Protein AF-A0AAJ2H7G3-F1 (afdb_monomer_lite)

Structure (mmCIF, N/CA/C/O backbone):
data_AF-A0AAJ2H7G3-F1
#
_entry.id   AF-A0AAJ2H7G3-F1
#
loop_
_atom_site.group_PDB
_atom_site.id
_atom_site.type_symbol
_atom_site.label_atom_id
_atom_site.label_alt_id
_atom_site.label_comp_id
_atom_site.label_asym_id
_atom_site.label_entity_id
_atom_site.label_seq_id
_atom_site.pdbx_PDB_ins_code
_atom_site.Cartn_x
_atom_site.Cartn_y
_atom_site.Cartn_z
_atom_site.occupancy
_atom_site.B_iso_or_equiv
_atom_site.auth_seq_id
_atom_site.auth_comp_id
_atom_site.auth_asym_id
_atom_site.auth_atom_id
_atom_site.pdbx_PDB_model_num
ATOM 1 N N . HIS A 1 1 ? 6.992 -5.569 -25.201 1.00 60.75 1 HIS A N 1
ATOM 2 C CA . HIS A 1 1 ? 8.392 -5.901 -25.530 1.00 60.75 1 HIS A CA 1
ATOM 3 C C . HIS A 1 1 ? 9.052 -6.431 -24.273 1.00 60.75 1 HIS A C 1
ATOM 5 O O . HIS A 1 1 ? 8.881 -5.813 -23.232 1.00 60.75 1 HIS A O 1
ATOM 11 N N . TYR A 1 2 ? 9.703 -7.588 -24.351 1.00 66.56 2 TYR A N 1
ATOM 12 C CA . TYR A 1 2 ? 10.492 -8.140 -23.250 1.00 66.56 2 TYR A CA 1
ATOM 13 C C . TYR A 1 2 ? 11.952 -7.730 -23.456 1.00 66.56 2 TYR A C 1
ATOM 15 O O . TYR A 1 2 ? 12.432 -7.764 -24.589 1.00 66.56 2 TYR A O 1
ATOM 23 N N . VAL A 1 3 ? 12.623 -7.300 -22.391 1.00 69.19 3 VAL A N 1
ATOM 24 C CA . VAL A 1 3 ? 14.035 -6.904 -22.413 1.00 69.19 3 VAL A CA 1
ATOM 25 C C . VAL A 1 3 ? 14.710 -7.600 -21.238 1.00 69.19 3 VAL A C 1
ATOM 27 O O . VAL A 1 3 ? 14.271 -7.430 -20.105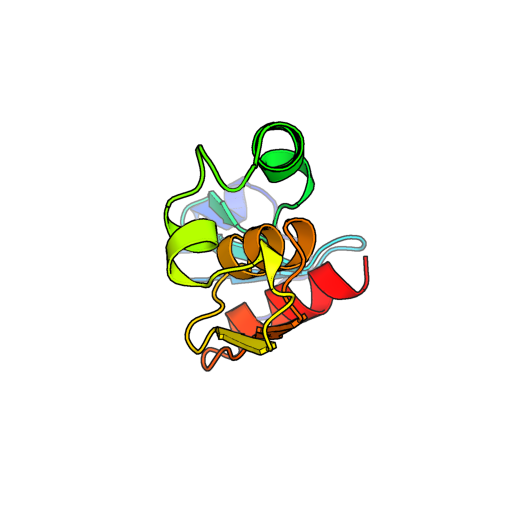 1.00 69.19 3 VAL A O 1
ATOM 30 N N . GLU A 1 4 ? 15.752 -8.386 -21.512 1.00 66.12 4 GLU A N 1
ATOM 31 C CA . GLU A 1 4 ? 16.432 -9.225 -20.508 1.00 66.12 4 GLU A CA 1
ATOM 32 C C . GLU A 1 4 ? 17.200 -8.408 -19.463 1.00 66.12 4 GLU A C 1
ATOM 34 O O . GLU A 1 4 ? 17.246 -8.786 -18.296 1.00 66.12 4 GLU A O 1
ATOM 39 N N . THR A 1 5 ? 17.754 -7.255 -19.855 1.00 66.00 5 THR A N 1
ATOM 40 C CA . THR A 1 5 ? 18.519 -6.390 -18.951 1.00 66.00 5 THR A CA 1
ATOM 41 C C . THR A 1 5 ? 18.175 -4.931 -19.211 1.00 66.00 5 THR A C 1
ATOM 43 O O . THR A 1 5 ? 18.426 -4.411 -20.299 1.00 66.00 5 THR A O 1
ATOM 46 N N . ILE A 1 6 ? 17.620 -4.259 -18.201 1.00 67.44 6 ILE A N 1
ATOM 47 C CA . ILE A 1 6 ? 17.338 -2.823 -18.236 1.00 67.44 6 ILE A CA 1
ATOM 48 C C . ILE A 1 6 ? 18.153 -2.124 -17.144 1.00 67.44 6 ILE A C 1
ATOM 50 O O . ILE A 1 6 ? 17.940 -2.326 -15.949 1.00 67.44 6 ILE A O 1
ATOM 54 N N . ASN A 1 7 ? 19.076 -1.261 -17.560 1.00 74.12 7 ASN A N 1
ATOM 55 C CA . ASN A 1 7 ? 19.772 -0.325 -16.684 1.00 74.12 7 ASN A CA 1
ATOM 56 C C . ASN A 1 7 ? 19.069 1.048 -16.650 1.00 74.12 7 ASN A C 1
ATOM 58 O O . ASN A 1 7 ? 18.167 1.346 -17.433 1.00 74.12 7 ASN A O 1
ATOM 62 N N . THR A 1 8 ? 19.507 1.930 -15.750 1.00 70.94 8 THR A N 1
ATOM 63 C CA . THR A 1 8 ? 18.892 3.253 -15.539 1.00 70.94 8 THR A CA 1
ATOM 64 C C . THR A 1 8 ? 18.940 4.161 -1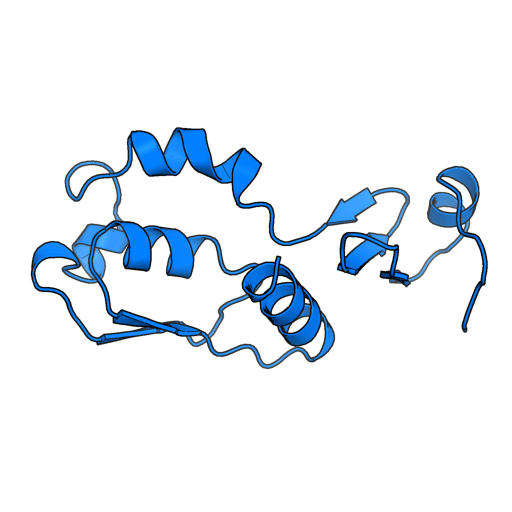6.769 1.00 70.94 8 THR A C 1
ATOM 66 O O . THR A 1 8 ? 18.091 5.038 -16.912 1.00 70.94 8 THR A O 1
ATOM 69 N N . LYS A 1 9 ? 19.928 3.980 -17.654 1.00 76.19 9 LYS A N 1
ATOM 70 C CA . LYS A 1 9 ? 20.030 4.737 -18.907 1.00 76.19 9 LYS A CA 1
ATOM 71 C C . LYS A 1 9 ? 18.951 4.275 -19.889 1.00 76.19 9 LYS A C 1
ATOM 73 O O . LYS A 1 9 ? 18.212 5.105 -20.402 1.00 76.19 9 LYS A O 1
ATOM 78 N N . GLN A 1 10 ? 18.783 2.964 -20.035 1.00 74.69 10 GLN A N 1
ATOM 79 C CA . GLN A 1 10 ? 17.745 2.363 -20.877 1.00 74.69 10 GLN A CA 1
ATOM 80 C C . GLN A 1 10 ? 16.326 2.688 -20.376 1.00 74.69 10 GLN A C 1
ATOM 82 O O . GLN A 1 10 ? 15.435 2.903 -21.188 1.00 74.69 10 GLN A O 1
ATOM 87 N N . LEU A 1 11 ? 16.117 2.818 -19.056 1.00 76.62 11 LEU A N 1
ATOM 88 C CA . LEU A 1 11 ? 14.839 3.293 -18.491 1.00 76.62 11 LEU A CA 1
ATOM 89 C C . LEU A 1 11 ? 14.479 4.727 -18.897 1.00 76.62 11 LEU A C 1
ATOM 91 O O . LEU A 1 11 ? 13.302 5.076 -18.897 1.00 76.62 11 LEU A O 1
ATOM 95 N N . LYS A 1 12 ? 15.475 5.580 -19.158 1.00 79.25 12 LYS A N 1
ATOM 96 C CA . LYS A 1 12 ? 15.256 6.976 -19.567 1.00 79.25 12 LYS A CA 1
ATOM 97 C C . LYS A 1 12 ? 15.022 7.115 -21.065 1.00 79.25 12 LYS A C 1
ATOM 99 O O . LYS A 1 12 ? 14.374 8.064 -21.475 1.00 79.25 12 LYS A O 1
ATOM 104 N N . GLU A 1 13 ? 15.577 6.201 -21.853 1.00 82.19 13 GLU A N 1
ATOM 105 C CA . GLU A 1 13 ? 15.460 6.185 -23.316 1.00 82.19 13 GLU A CA 1
ATOM 106 C C . GLU A 1 13 ? 14.139 5.555 -23.790 1.00 82.19 13 GLU A C 1
ATOM 108 O O . GLU A 1 13 ? 13.812 5.624 -24.972 1.00 82.19 13 GLU A O 1
ATOM 113 N N . HIS A 1 14 ? 13.376 4.941 -22.882 1.00 81.88 14 HIS A N 1
ATOM 114 C CA . HIS A 1 14 ? 12.080 4.346 -23.177 1.00 81.88 14 HIS A CA 1
ATOM 115 C C . HIS A 1 14 ? 10.943 5.319 -22.827 1.00 81.88 14 HIS A C 1
ATOM 117 O O . HIS A 1 14 ? 10.686 5.585 -21.655 1.00 81.88 14 HIS A O 1
ATOM 123 N N . ASP A 1 15 ? 10.200 5.776 -23.837 1.00 82.44 15 ASP A N 1
ATOM 124 C CA . ASP A 1 15 ? 9.100 6.751 -23.688 1.00 82.44 15 ASP A CA 1
ATOM 125 C C . ASP A 1 15 ? 7.796 6.157 -23.104 1.00 82.44 15 ASP A C 1
ATOM 127 O O . ASP A 1 15 ? 6.757 6.816 -23.048 1.00 82.44 15 ASP A O 1
ATOM 131 N N . GLY A 1 16 ? 7.817 4.886 -22.695 1.00 87.19 16 GLY A N 1
ATOM 132 C CA . GLY A 1 16 ? 6.638 4.133 -22.264 1.00 87.19 16 GLY A CA 1
ATOM 133 C C . GLY A 1 16 ? 6.706 3.662 -20.814 1.00 87.19 16 GLY A C 1
ATOM 134 O O 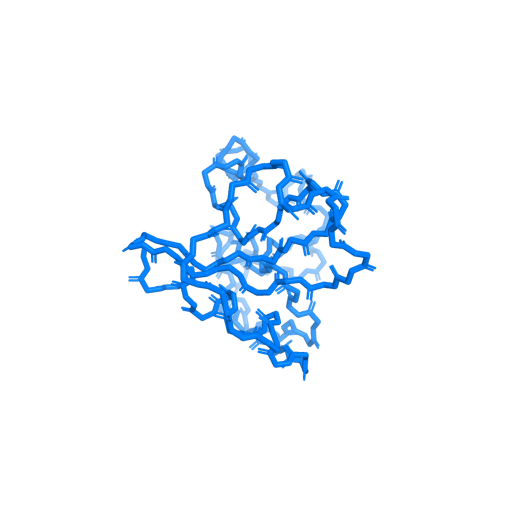. GLY A 1 16 ? 7.737 3.751 -20.150 1.00 87.19 16 GLY A O 1
ATOM 135 N N . LEU A 1 17 ? 5.593 3.101 -20.339 1.00 89.44 17 LEU A N 1
ATOM 136 C CA . LEU A 1 17 ? 5.558 2.377 -19.072 1.00 89.44 17 LEU A CA 1
ATOM 137 C C . LEU A 1 17 ? 6.232 1.013 -19.230 1.00 89.44 17 LEU A C 1
ATOM 139 O O . LEU A 1 17 ? 5.929 0.258 -20.156 1.00 89.44 17 LEU A O 1
ATOM 143 N N . LEU A 1 18 ? 7.115 0.690 -18.292 1.00 91.25 18 LEU A N 1
ATOM 144 C CA . LEU A 1 18 ? 7.832 -0.575 -18.228 1.00 91.25 18 LEU A CA 1
ATOM 145 C C . LEU A 1 18 ? 7.475 -1.295 -16.933 1.00 91.25 18 LEU A C 1
ATOM 147 O O . LEU A 1 18 ? 7.615 -0.731 -15.851 1.00 91.25 18 LEU A O 1
ATOM 151 N N . LEU A 1 19 ? 7.057 -2.553 -17.041 1.00 92.94 19 LEU A N 1
ATOM 152 C CA . LEU A 1 19 ? 6.999 -3.453 -15.895 1.00 92.94 19 LEU A CA 1
ATOM 153 C C . LEU A 1 19 ? 8.362 -4.137 -15.765 1.00 92.94 19 LEU A C 1
ATOM 155 O O . LEU A 1 19 ? 8.806 -4.810 -16.694 1.00 92.94 19 LEU A O 1
ATOM 159 N N . VAL A 1 20 ? 9.031 -3.921 -14.639 1.00 91.06 20 VAL A N 1
ATOM 160 C CA . VAL A 1 20 ? 10.389 -4.394 -14.372 1.00 91.06 20 VAL A CA 1
ATOM 161 C C . VAL A 1 20 ? 10.323 -5.468 -13.297 1.00 91.06 20 VAL A C 1
ATOM 163 O O . VAL A 1 20 ? 9.866 -5.207 -12.185 1.00 91.06 20 VAL A O 1
ATOM 166 N N . VAL A 1 21 ? 10.802 -6.659 -13.642 1.00 89.38 21 VAL A N 1
ATOM 167 C CA . VAL A 1 21 ? 10.904 -7.814 -12.745 1.00 89.38 21 VAL A CA 1
ATOM 168 C C . VAL A 1 21 ? 12.379 -8.018 -12.416 1.00 89.38 21 VAL A C 1
ATOM 170 O O . VAL A 1 21 ? 13.201 -8.056 -13.334 1.00 89.38 21 VAL A O 1
ATOM 173 N N . ASN A 1 22 ? 12.727 -8.138 -11.138 1.00 83.94 22 ASN A N 1
ATOM 174 C CA . ASN A 1 22 ? 14.038 -8.625 -10.710 1.00 83.94 22 ASN A CA 1
ATOM 175 C C . ASN A 1 22 ? 13.868 -9.784 -9.708 1.00 83.94 22 ASN A C 1
ATOM 177 O O . ASN A 1 22 ? 12.759 -10.277 -9.526 1.00 83.94 22 ASN A O 1
ATOM 181 N N . GLU A 1 23 ? 14.961 -10.251 -9.105 1.00 83.25 23 GLU A N 1
ATOM 182 C CA . GLU A 1 23 ? 14.933 -11.395 -8.180 1.00 83.25 23 GLU A CA 1
ATOM 183 C C . GLU A 1 23 ? 14.176 -11.123 -6.865 1.00 83.25 23 GLU A C 1
ATOM 185 O O . GLU A 1 23 ? 13.806 -12.072 -6.181 1.00 83.25 23 GLU A O 1
ATOM 190 N N . GLU A 1 24 ? 13.934 -9.857 -6.512 1.00 81.81 24 GLU A N 1
ATOM 191 C CA . GLU A 1 24 ? 13.406 -9.450 -5.203 1.00 81.81 24 GLU A CA 1
ATOM 192 C C . GLU A 1 24 ? 12.052 -8.724 -5.278 1.00 81.81 24 GLU A C 1
ATOM 194 O O . GLU A 1 24 ? 11.292 -8.748 -4.313 1.00 81.81 24 GLU A O 1
ATOM 199 N N . VAL A 1 25 ? 11.771 -8.009 -6.373 1.00 86.25 25 VAL A N 1
ATOM 200 C CA . VAL A 1 25 ? 10.669 -7.041 -6.462 1.00 86.25 25 VAL A CA 1
ATOM 201 C C . VAL A 1 25 ? 10.112 -6.932 -7.884 1.00 86.25 25 VAL A C 1
ATOM 203 O O . VAL A 1 25 ? 10.847 -6.893 -8.882 1.00 86.25 25 VAL A O 1
ATOM 206 N N . LEU A 1 26 ? 8.799 -6.730 -7.966 1.00 92.38 26 LEU A N 1
ATOM 207 C CA . LEU A 1 26 ? 8.113 -6.191 -9.133 1.00 92.38 26 LEU A CA 1
ATOM 208 C C . LEU A 1 26 ? 7.962 -4.665 -9.017 1.00 92.38 26 LEU A C 1
ATOM 210 O O . LEU A 1 26 ? 7.459 -4.143 -8.023 1.00 92.38 26 LEU A O 1
ATOM 214 N N . SER A 1 27 ? 8.362 -3.920 -10.053 1.00 93.38 27 SER A N 1
ATOM 215 C CA . SER A 1 27 ? 8.248 -2.452 -10.076 1.00 93.38 27 SER A CA 1
ATOM 216 C C . SER A 1 27 ? 7.748 -1.915 -11.418 1.00 93.38 27 SER A C 1
ATOM 218 O O . SER A 1 27 ? 7.961 -2.508 -12.473 1.00 93.38 27 SER A O 1
ATOM 220 N N . LEU A 1 28 ? 7.082 -0.762 -11.389 1.00 94.31 28 LEU A N 1
ATOM 221 C CA . LEU A 1 28 ? 6.666 -0.012 -12.573 1.00 94.31 28 LEU A CA 1
ATOM 222 C C . LEU A 1 28 ? 7.624 1.155 -12.797 1.00 94.31 28 LEU A C 1
ATOM 224 O O . LEU A 1 28 ? 7.939 1.890 -11.862 1.00 94.31 28 LEU A O 1
ATOM 228 N N . ALA A 1 29 ? 8.071 1.350 -14.032 1.00 91.94 29 ALA A N 1
ATOM 229 C CA . ALA A 1 29 ? 9.030 2.383 -14.387 1.00 91.94 29 ALA A CA 1
ATOM 230 C C . ALA A 1 29 ? 8.556 3.250 -15.558 1.00 91.94 29 ALA A C 1
ATOM 232 O O . ALA A 1 29 ? 7.901 2.762 -16.478 1.00 91.94 29 ALA A O 1
ATOM 233 N N . ALA A 1 30 ? 8.921 4.531 -15.526 1.00 89.94 30 ALA A N 1
ATOM 234 C CA . ALA A 1 30 ? 8.756 5.478 -16.629 1.00 89.94 30 ALA A CA 1
ATOM 235 C C . ALA A 1 30 ? 9.729 6.648 -16.468 1.00 89.94 30 ALA A C 1
ATOM 237 O O . ALA A 1 30 ? 9.944 7.119 -15.350 1.00 89.94 30 ALA A O 1
ATOM 238 N N . ASN A 1 31 ? 10.292 7.146 -17.572 1.00 85.69 31 ASN A N 1
ATOM 239 C CA . ASN A 1 31 ? 11.149 8.341 -17.592 1.00 85.69 31 ASN A CA 1
ATOM 240 C C . ASN A 1 31 ? 12.310 8.283 -16.577 1.00 85.69 31 ASN A C 1
ATOM 242 O O . ASN A 1 31 ? 12.666 9.276 -15.941 1.00 85.69 31 ASN A O 1
ATOM 246 N N . GLY A 1 32 ? 12.883 7.093 -16.369 1.00 83.88 32 GLY A N 1
ATOM 247 C CA . GLY A 1 32 ? 13.929 6.864 -15.366 1.00 83.88 32 GLY A CA 1
ATOM 248 C C . GLY A 1 32 ? 13.472 6.851 -13.900 1.00 83.88 32 GLY A C 1
ATOM 249 O O . GLY A 1 32 ? 14.319 6.691 -13.023 1.00 83.88 32 GLY A O 1
ATOM 250 N N . MET A 1 33 ? 12.177 6.998 -13.615 1.00 87.44 33 MET A N 1
ATOM 251 C CA . MET A 1 33 ? 11.589 6.819 -12.285 1.00 87.44 33 MET A CA 1
ATOM 252 C C . MET A 1 33 ? 11.053 5.396 -12.126 1.00 87.44 33 MET A C 1
ATOM 254 O O . MET A 1 33 ? 10.632 4.779 -13.103 1.00 87.44 33 MET A O 1
ATOM 258 N N . ARG A 1 34 ? 11.052 4.886 -10.891 1.00 89.50 34 ARG A N 1
ATOM 259 C CA . ARG A 1 34 ? 10.463 3.592 -10.521 1.00 89.50 34 ARG A CA 1
ATOM 260 C C . ARG A 1 34 ? 9.499 3.763 -9.358 1.00 89.50 34 ARG A C 1
ATOM 262 O O . ARG A 1 34 ? 9.731 4.602 -8.491 1.00 89.50 34 ARG A O 1
ATOM 269 N N . MET A 1 35 ? 8.451 2.955 -9.345 1.00 91.56 35 MET A N 1
ATOM 270 C CA . MET A 1 35 ? 7.512 2.833 -8.241 1.00 91.56 35 MET A CA 1
ATOM 271 C C . MET A 1 35 ? 7.198 1.366 -7.966 1.00 91.56 35 MET A C 1
ATOM 273 O O . MET A 1 35 ? 7.110 0.545 -8.877 1.00 91.56 35 MET A O 1
ATOM 277 N N . GLN A 1 36 ? 7.002 1.070 -6.694 1.00 92.19 36 GLN A N 1
ATOM 278 C CA . GLN A 1 36 ? 6.557 -0.207 -6.156 1.00 92.19 36 GLN A CA 1
ATOM 279 C C . GLN A 1 36 ? 5.845 0.092 -4.831 1.00 92.19 36 GLN A C 1
ATOM 281 O O . GLN A 1 36 ? 6.045 1.185 -4.281 1.00 92.19 36 GLN A O 1
ATOM 286 N N . PRO A 1 37 ? 5.031 -0.827 -4.300 1.00 92.06 37 PRO A N 1
ATOM 287 C CA . PRO A 1 37 ? 4.635 -0.750 -2.906 1.00 92.06 37 PRO A CA 1
ATOM 288 C C . PRO A 1 37 ? 5.894 -0.754 -2.031 1.00 92.06 37 PRO A C 1
ATOM 290 O O . PRO A 1 37 ? 6.759 -1.618 -2.172 1.00 92.06 37 PRO A O 1
ATOM 293 N N . ASP A 1 38 ? 6.034 0.253 -1.174 1.00 88.00 38 ASP A N 1
ATOM 294 C CA . ASP A 1 38 ? 7.217 0.424 -0.330 1.00 88.00 38 ASP A CA 1
ATOM 295 C C . ASP A 1 38 ? 6.792 0.563 1.130 1.00 88.00 38 ASP A C 1
ATOM 297 O O . ASP A 1 38 ? 6.545 1.653 1.657 1.00 88.00 38 ASP A O 1
ATOM 301 N N . TRP A 1 39 ? 6.683 -0.586 1.793 1.00 87.00 39 TRP A N 1
ATOM 302 C CA . TRP A 1 39 ? 6.301 -0.667 3.199 1.00 87.00 39 TRP A CA 1
ATOM 303 C C . TRP A 1 39 ? 7.364 -0.066 4.116 1.00 87.00 39 TRP A C 1
ATOM 305 O O . TRP A 1 39 ? 7.028 0.532 5.141 1.00 87.00 39 TRP A O 1
ATOM 315 N N . VAL A 1 40 ? 8.641 -0.175 3.735 1.00 87.38 40 VAL A N 1
ATOM 316 C CA . VAL A 1 40 ? 9.781 0.300 4.526 1.00 87.38 40 VAL A CA 1
ATOM 317 C C . VAL A 1 40 ? 9.735 1.818 4.658 1.00 87.38 40 VAL A C 1
ATOM 319 O O . VAL A 1 40 ? 9.856 2.343 5.768 1.00 87.38 40 VAL A O 1
ATOM 322 N N . VAL A 1 41 ? 9.470 2.531 3.562 1.00 88.00 41 VAL A N 1
ATOM 323 C CA . VAL A 1 41 ? 9.299 3.991 3.578 1.00 88.00 41 VAL A CA 1
ATOM 324 C C . VAL A 1 41 ? 8.091 4.409 4.425 1.00 88.00 41 VAL A C 1
ATOM 326 O O . VAL A 1 41 ? 8.139 5.445 5.098 1.00 88.00 41 VAL A O 1
ATOM 329 N N . GLN A 1 42 ? 7.033 3.592 4.485 1.00 91.50 42 GLN A N 1
ATOM 330 C CA . GLN A 1 42 ? 5.864 3.875 5.326 1.00 91.50 42 GLN A CA 1
ATOM 331 C C . GLN A 1 42 ? 6.104 3.623 6.824 1.00 91.50 42 GLN A C 1
ATOM 333 O O . GLN A 1 42 ? 5.384 4.193 7.647 1.00 91.50 42 GLN A O 1
ATOM 338 N N . LEU A 1 43 ? 7.125 2.852 7.229 1.00 93.25 43 LEU A N 1
ATOM 339 C CA . LEU A 1 43 ? 7.341 2.460 8.634 1.00 93.25 43 LEU A CA 1
ATOM 340 C C . LEU A 1 43 ? 7.376 3.644 9.603 1.00 93.25 43 LEU A C 1
ATOM 342 O O . LEU A 1 43 ? 6.827 3.566 10.701 1.00 93.25 43 LEU A O 1
ATOM 346 N N . ALA A 1 44 ? 8.017 4.751 9.222 1.00 94.69 44 ALA A N 1
ATOM 347 C CA . ALA A 1 44 ? 8.105 5.926 10.085 1.00 94.69 44 ALA A CA 1
ATOM 348 C C . ALA A 1 44 ? 6.728 6.562 10.342 1.00 94.69 44 ALA A C 1
ATOM 350 O O . ALA A 1 44 ? 6.464 7.013 11.459 1.00 94.69 44 ALA A O 1
ATOM 351 N N . ARG A 1 45 ? 5.851 6.590 9.327 1.00 94.88 45 ARG A N 1
ATOM 352 C CA . ARG A 1 45 ? 4.455 7.028 9.465 1.00 94.88 45 ARG A CA 1
ATOM 353 C C . ARG A 1 45 ? 3.679 6.028 10.317 1.00 94.88 45 ARG A C 1
ATOM 355 O O . ARG A 1 45 ? 3.112 6.435 11.324 1.00 94.88 45 ARG A O 1
ATOM 362 N N . LEU A 1 46 ? 3.737 4.739 9.977 1.00 95.25 46 LEU A N 1
ATOM 363 C CA . LEU A 1 46 ? 2.997 3.668 10.656 1.00 95.25 46 LEU A CA 1
ATOM 364 C C . LEU A 1 46 ? 3.325 3.581 12.153 1.00 95.25 46 LEU A C 1
ATOM 366 O O . LEU A 1 46 ? 2.420 3.471 12.970 1.00 95.25 46 LEU A O 1
ATOM 370 N N . LYS A 1 47 ? 4.596 3.737 12.545 1.00 95.50 47 LYS A N 1
ATOM 371 C CA . LYS A 1 47 ? 5.005 3.762 13.964 1.00 95.50 47 LYS A CA 1
ATOM 372 C C . LYS A 1 47 ? 4.393 4.914 14.763 1.00 95.50 47 LYS A C 1
ATOM 374 O O . LYS A 1 47 ? 4.257 4.810 15.977 1.00 95.50 47 LYS A O 1
ATOM 379 N N . ARG A 1 48 ? 4.091 6.037 14.108 1.00 96.19 48 ARG A N 1
ATOM 380 C CA . ARG A 1 48 ? 3.483 7.220 14.739 1.00 96.19 48 ARG A CA 1
ATOM 381 C C . ARG A 1 48 ? 1.970 7.274 14.545 1.00 96.19 48 ARG A C 1
ATOM 383 O O . ARG A 1 48 ? 1.323 8.107 15.185 1.00 96.19 48 ARG A O 1
ATOM 390 N N . ALA A 1 49 ? 1.427 6.444 13.661 1.00 96.31 49 ALA A N 1
ATOM 391 C CA . ALA A 1 49 ? 0.023 6.429 13.306 1.00 96.31 49 ALA A CA 1
ATOM 392 C C . ALA A 1 49 ? -0.827 6.044 14.518 1.00 96.31 49 ALA A C 1
ATOM 394 O O . ALA A 1 49 ? -0.516 5.119 15.265 1.00 96.31 49 ALA A O 1
ATOM 395 N N . ASN A 1 50 ? -1.903 6.787 14.730 1.00 95.38 50 ASN A N 1
ATOM 396 C CA . ASN A 1 50 ? -2.923 6.488 15.718 1.00 95.38 50 ASN A CA 1
ATOM 397 C C . ASN A 1 50 ? -4.234 7.180 15.324 1.00 95.38 50 ASN A C 1
ATOM 399 O O . ASN A 1 50 ? -4.272 8.087 14.494 1.00 95.38 50 ASN A O 1
ATOM 403 N N . HIS A 1 51 ? -5.326 6.799 15.981 1.00 92.25 51 HIS A N 1
ATOM 404 C CA . HIS A 1 51 ? -6.650 7.366 15.725 1.00 92.25 51 HIS A CA 1
ATOM 405 C C . HIS A 1 51 ? -6.758 8.873 16.032 1.00 92.25 51 HIS A C 1
ATOM 407 O O . HIS A 1 51 ? -7.778 9.473 15.729 1.00 92.25 51 HIS A O 1
ATOM 413 N N . LYS A 1 52 ? -5.767 9.532 16.649 1.00 92.62 52 LYS A N 1
ATOM 414 C CA . LYS A 1 52 ? -5.816 10.989 16.871 1.00 92.62 52 LYS A CA 1
ATOM 415 C C . LYS A 1 52 ? -5.212 11.768 15.706 1.00 92.62 52 LYS A C 1
ATOM 417 O O . LYS A 1 52 ? -5.694 12.862 15.419 1.00 92.62 52 LYS A O 1
ATOM 422 N N . ASN A 1 53 ? -4.190 11.226 15.042 1.00 96.06 53 ASN A N 1
ATOM 423 C CA . ASN A 1 53 ? -3.451 11.922 13.983 1.00 96.06 53 ASN A CA 1
ATOM 424 C C . ASN A 1 53 ? -3.727 11.413 12.560 1.00 96.06 53 ASN A C 1
ATOM 426 O O . ASN A 1 53 ? -3.360 12.102 11.614 1.00 96.06 53 ASN A O 1
ATOM 430 N N . GLU A 1 54 ? -4.421 10.287 12.389 1.00 97.62 54 GLU A N 1
ATOM 431 C CA . GLU A 1 54 ? -4.796 9.765 11.070 1.00 97.62 54 GLU A CA 1
ATOM 432 C C . GLU A 1 54 ? -6.295 9.970 10.808 1.00 97.62 54 GLU A C 1
ATOM 434 O O . GLU A 1 54 ? -7.160 9.305 11.386 1.00 97.62 54 GLU A O 1
ATOM 439 N N . LEU A 1 55 ? -6.616 10.919 9.921 1.00 97.88 55 LEU A N 1
ATOM 440 C CA . LEU A 1 55 ? -8.000 11.258 9.564 1.00 97.88 55 LEU A CA 1
ATOM 441 C C . LEU A 1 55 ? -8.744 10.073 8.943 1.00 97.88 55 LEU A C 1
ATOM 443 O O . LEU A 1 55 ? -9.919 9.870 9.245 1.00 97.88 55 LEU A O 1
ATOM 447 N N . LEU A 1 56 ? -8.052 9.285 8.118 1.00 96.94 56 LEU A N 1
ATOM 448 C CA . LEU A 1 56 ? -8.630 8.117 7.462 1.00 96.94 56 LEU A CA 1
ATOM 449 C C . LEU A 1 56 ? -9.010 7.036 8.483 1.00 96.94 56 LEU A C 1
ATOM 451 O O . LEU A 1 56 ? -10.118 6.513 8.442 1.00 96.94 56 LEU A O 1
ATOM 455 N N . ALA A 1 57 ? -8.145 6.782 9.468 1.00 97.12 57 ALA A N 1
ATOM 456 C CA . ALA A 1 57 ? -8.419 5.818 10.531 1.00 97.12 57 ALA A CA 1
ATOM 457 C C . ALA A 1 57 ? -9.656 6.195 11.357 1.00 97.12 57 ALA A C 1
ATOM 459 O O . ALA A 1 57 ? -10.498 5.349 11.649 1.00 97.12 57 ALA A O 1
ATOM 460 N N . ARG A 1 58 ? -9.814 7.490 11.663 1.00 97.25 58 ARG A N 1
ATOM 461 C CA . ARG A 1 58 ? -11.013 8.017 12.332 1.00 97.25 58 ARG A CA 1
ATOM 462 C C . ARG A 1 58 ? -12.267 7.885 11.488 1.00 97.25 58 ARG A C 1
ATOM 464 O O . ARG A 1 58 ? -13.314 7.531 12.017 1.00 97.25 58 ARG A O 1
ATOM 471 N N . ALA A 1 59 ? -12.178 8.209 10.200 1.00 97.50 59 ALA A N 1
ATOM 472 C CA . ALA A 1 59 ? -13.311 8.103 9.290 1.00 97.50 59 ALA A CA 1
ATOM 473 C C . ALA A 1 59 ? -13.794 6.649 9.182 1.00 97.50 59 ALA A C 1
ATOM 475 O O . ALA A 1 59 ? -14.997 6.395 9.168 1.00 97.50 59 ALA A O 1
ATOM 476 N N . CYS A 1 60 ? -12.854 5.704 9.178 1.00 97.50 60 CYS A N 1
ATOM 477 C CA . CYS A 1 60 ? -13.141 4.278 9.130 1.00 97.50 60 CYS A CA 1
ATOM 478 C C . CYS A 1 60 ? -13.461 3.659 10.499 1.00 97.50 60 CYS A C 1
ATOM 480 O O . CYS A 1 60 ? -13.934 2.532 10.516 1.00 97.50 60 CYS A O 1
ATOM 482 N N . GLN A 1 61 ? -13.254 4.362 11.620 1.00 97.19 61 GLN A N 1
ATOM 483 C CA . GLN A 1 61 ? -13.444 3.847 12.989 1.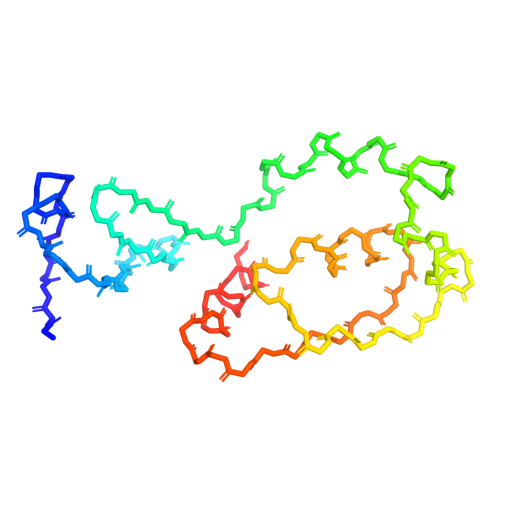00 97.19 61 GLN A CA 1
ATOM 484 C C . GLN A 1 61 ? -12.620 2.576 13.264 1.00 97.19 61 GLN A C 1
ATOM 486 O O . GLN A 1 61 ? -13.146 1.569 13.749 1.00 97.19 61 GLN A O 1
ATOM 491 N N . THR A 1 62 ? -11.326 2.589 12.919 1.00 97.12 62 THR A N 1
ATOM 492 C CA . THR A 1 62 ? -10.462 1.392 12.983 1.00 97.12 62 THR A CA 1
ATOM 493 C C . THR A 1 62 ? -10.329 0.803 14.387 1.00 97.12 62 THR A C 1
ATOM 495 O O . THR A 1 62 ? -10.130 -0.400 14.528 1.00 97.12 62 THR A O 1
ATOM 498 N N . GLU A 1 63 ? -10.529 1.602 15.439 1.00 95.62 63 GLU A N 1
ATOM 499 C CA . GLU A 1 63 ? -10.570 1.145 16.831 1.00 95.62 63 GLU A CA 1
ATOM 500 C C . GLU A 1 63 ? -11.686 0.126 17.112 1.00 95.62 63 GLU A C 1
ATOM 502 O O . GLU A 1 63 ? -11.600 -0.637 18.075 1.00 95.62 63 GLU A O 1
ATOM 507 N N . ARG A 1 64 ? -12.722 0.089 16.265 1.00 97.31 64 ARG A N 1
ATOM 508 C CA . ARG A 1 64 ? -13.820 -0.885 16.328 1.00 97.31 64 ARG A CA 1
ATOM 509 C C . ARG A 1 64 ? -13.538 -2.163 15.533 1.00 97.31 64 ARG A C 1
ATOM 511 O O . ARG A 1 64 ? -14.433 -2.996 15.428 1.00 97.31 64 ARG A O 1
ATOM 518 N N . GLN A 1 65 ? -12.337 -2.299 14.968 1.00 97.88 65 GLN A N 1
ATOM 519 C CA . GLN A 1 65 ? -11.916 -3.412 14.108 1.00 97.88 65 GLN A CA 1
ATOM 520 C C . GLN A 1 65 ? -12.909 -3.710 12.964 1.00 97.88 65 GLN A C 1
ATOM 522 O O . GLN A 1 65 ? -13.389 -4.835 12.814 1.00 97.88 65 GLN A O 1
ATOM 527 N N . PRO A 1 66 ? -13.282 -2.694 12.166 1.00 98.31 66 PRO A N 1
ATOM 528 C CA . PRO A 1 66 ? -14.260 -2.841 11.098 1.00 98.31 66 PRO A CA 1
ATOM 529 C C . PRO A 1 66 ? -13.696 -3.667 9.940 1.00 98.31 66 PRO A C 1
ATOM 531 O O . PRO A 1 66 ? -12.484 -3.741 9.738 1.00 98.31 66 PRO A O 1
ATOM 534 N N . VAL A 1 67 ? -14.594 -4.200 9.113 1.00 98.62 67 VAL A N 1
ATOM 535 C CA . VAL A 1 67 ? -14.239 -4.651 7.764 1.00 98.62 67 VAL A CA 1
ATOM 536 C C . VAL A 1 67 ? -14.299 -3.447 6.826 1.00 98.62 67 VAL A C 1
ATOM 538 O O . VAL A 1 67 ? -15.346 -2.811 6.706 1.00 98.62 67 VAL A O 1
ATOM 541 N N . VAL A 1 68 ? -13.186 -3.128 6.168 1.00 98.44 68 VAL A N 1
ATOM 542 C CA . VAL A 1 68 ? -13.070 -2.028 5.203 1.00 98.44 68 VAL A CA 1
ATOM 543 C C . VAL A 1 68 ? -12.790 -2.599 3.823 1.00 98.44 68 VAL A C 1
ATOM 545 O O . VAL A 1 68 ? -11.897 -3.422 3.658 1.00 98.44 68 VAL A O 1
ATOM 548 N N . ILE A 1 69 ? -13.533 -2.132 2.823 1.00 98.50 69 ILE A N 1
ATOM 549 C CA . ILE A 1 69 ? -13.255 -2.419 1.416 1.00 98.50 69 ILE A CA 1
ATOM 550 C C . ILE A 1 69 ? -12.622 -1.166 0.815 1.00 98.50 69 ILE A C 1
ATOM 552 O O . ILE A 1 69 ? -13.303 -0.155 0.642 1.00 98.50 69 ILE A O 1
ATOM 556 N N . ASP A 1 70 ? -11.330 -1.232 0.503 1.00 98.00 70 ASP A N 1
ATOM 557 C CA . ASP A 1 70 ? -10.659 -0.207 -0.292 1.00 98.00 70 ASP A CA 1
ATOM 558 C C . ASP A 1 70 ? -10.855 -0.545 -1.770 1.00 98.00 70 ASP A C 1
ATOM 560 O O . ASP A 1 70 ? -10.199 -1.425 -2.327 1.00 98.00 70 ASP A O 1
ATOM 564 N N . ALA A 1 71 ? -11.811 0.139 -2.396 1.00 97.81 71 ALA A N 1
ATOM 565 C CA . ALA A 1 71 ? -12.174 -0.073 -3.794 1.00 97.81 71 ALA A CA 1
ATOM 566 C C . ALA A 1 71 ? -11.143 0.490 -4.797 1.00 97.81 71 ALA A C 1
ATOM 568 O O . ALA A 1 71 ? -11.348 0.392 -6.010 1.00 97.81 71 ALA A O 1
ATOM 569 N N . THR A 1 72 ? -10.084 1.135 -4.300 1.00 97.12 72 THR A N 1
ATOM 570 C CA . THR A 1 72 ? -9.101 1.907 -5.069 1.00 97.12 72 THR A CA 1
ATOM 571 C C . THR A 1 72 ? -7.688 1.680 -4.534 1.00 97.12 72 THR A C 1
ATOM 573 O O . THR A 1 72 ? -6.940 2.634 -4.325 1.00 97.12 72 THR A O 1
ATOM 576 N N . ALA A 1 73 ? -7.331 0.415 -4.299 1.00 97.19 73 ALA A N 1
ATOM 577 C CA . ALA A 1 73 ? -6.164 0.044 -3.503 1.00 97.19 73 ALA A CA 1
ATOM 578 C C . ALA A 1 73 ? -4.846 0.690 -3.964 1.00 97.19 73 ALA A C 1
ATOM 580 O O . ALA A 1 73 ? -4.013 1.048 -3.128 1.00 97.19 73 ALA A O 1
ATOM 581 N N . GLY A 1 74 ? -4.625 0.847 -5.274 1.00 96.31 74 GLY A N 1
ATOM 582 C CA . GLY A 1 74 ? -3.405 1.440 -5.808 1.00 96.31 74 GLY A CA 1
ATOM 583 C C . GLY A 1 74 ? -2.155 0.694 -5.330 1.00 96.31 74 GLY A C 1
ATOM 584 O O . GLY A 1 74 ? -2.009 -0.501 -5.567 1.00 96.31 74 GLY A O 1
ATOM 585 N N . LEU A 1 75 ? -1.251 1.402 -4.642 1.00 95.06 75 LEU A N 1
ATOM 586 C CA . LEU A 1 75 ? -0.051 0.814 -4.020 1.00 95.06 75 LEU A CA 1
ATOM 587 C C . LEU A 1 75 ? -0.288 0.295 -2.587 1.00 95.06 75 LEU A C 1
ATOM 589 O O . LEU A 1 75 ? 0.655 -0.121 -1.926 1.00 95.06 75 LEU A O 1
ATOM 593 N N . GLY A 1 76 ? -1.519 0.349 -2.074 1.00 95.38 76 GLY A N 1
ATOM 594 C CA . GLY A 1 76 ? -1.913 -0.252 -0.797 1.00 95.38 76 GLY A CA 1
ATOM 595 C C . GLY A 1 76 ? -1.554 0.539 0.463 1.00 95.38 76 GLY A C 1
ATOM 596 O O . GLY A 1 76 ? -1.770 0.041 1.563 1.00 95.38 76 GLY A O 1
ATOM 597 N N . HIS A 1 77 ? -1.026 1.764 0.353 1.00 95.56 77 HIS A N 1
ATOM 598 C CA . HIS A 1 77 ? -0.571 2.537 1.520 1.00 95.56 77 HIS A CA 1
ATOM 599 C C . HIS A 1 77 ? -1.683 2.843 2.534 1.00 95.56 77 HIS A C 1
ATOM 601 O O . HIS A 1 77 ? -1.472 2.711 3.741 1.00 95.56 77 HIS A O 1
ATOM 607 N N . ASP A 1 78 ? -2.857 3.251 2.057 1.00 96.12 78 ASP A N 1
ATOM 608 C CA . ASP A 1 78 ? -3.980 3.607 2.926 1.00 96.12 78 ASP A CA 1
ATOM 609 C C . ASP A 1 78 ? -4.623 2.363 3.547 1.00 96.12 78 ASP A C 1
ATOM 611 O O . ASP A 1 78 ? -4.877 2.335 4.751 1.00 96.12 78 ASP A O 1
ATOM 615 N N . GLY A 1 79 ? -4.780 1.286 2.775 1.00 96.50 79 GLY A N 1
ATOM 616 C CA . GLY A 1 79 ? -5.194 -0.004 3.321 1.00 96.50 79 GLY A CA 1
ATOM 617 C C . GLY A 1 79 ? -4.221 -0.560 4.365 1.00 96.50 79 GLY A C 1
ATOM 618 O O . GLY A 1 79 ? -4.663 -1.023 5.413 1.00 96.50 79 GLY A O 1
ATOM 619 N N . LEU A 1 80 ? -2.906 -0.448 4.145 1.00 95.75 80 LEU A N 1
ATOM 620 C CA . LEU A 1 80 ? -1.894 -0.854 5.126 1.00 95.75 80 LEU A CA 1
ATOM 621 C C . LEU A 1 80 ? -2.008 -0.043 6.420 1.00 95.75 80 LEU A C 1
ATOM 623 O O . LEU A 1 80 ? -1.968 -0.611 7.509 1.00 95.75 80 LEU A O 1
ATOM 627 N N . LEU A 1 81 ? -2.184 1.275 6.316 1.00 96.81 81 LEU A N 1
ATOM 628 C CA . LEU A 1 81 ? -2.416 2.132 7.476 1.00 96.81 81 LEU A CA 1
ATOM 629 C C . LEU A 1 81 ? -3.641 1.677 8.278 1.00 96.81 81 LEU A C 1
ATOM 631 O O . LEU A 1 81 ? -3.569 1.557 9.501 1.00 96.81 81 LEU A O 1
ATOM 635 N N . LEU A 1 82 ? -4.762 1.435 7.596 1.00 97.75 82 LEU A N 1
ATOM 636 C CA . LEU A 1 82 ? -6.004 1.002 8.231 1.00 97.75 82 LEU A CA 1
ATOM 637 C C . LEU A 1 82 ? -5.855 -0.375 8.890 1.00 97.75 82 LEU A C 1
ATOM 639 O O . LEU A 1 82 ? -6.326 -0.559 10.014 1.00 97.75 82 LEU A O 1
ATOM 643 N N . ALA A 1 83 ? -5.153 -1.303 8.237 1.00 96.06 83 ALA A N 1
ATOM 644 C CA . ALA A 1 83 ? -4.860 -2.628 8.774 1.00 96.06 83 ALA A CA 1
ATOM 645 C C . ALA A 1 83 ? -3.979 -2.559 10.031 1.00 96.06 83 ALA A C 1
ATOM 647 O O . ALA A 1 83 ? -4.311 -3.155 11.055 1.00 96.06 83 ALA A O 1
ATOM 648 N N . VAL A 1 84 ? -2.905 -1.760 10.001 1.00 96.06 84 VAL A N 1
ATOM 649 C CA . VAL A 1 84 ? -2.029 -1.520 11.165 1.00 96.06 84 VAL A CA 1
ATOM 650 C C . VAL A 1 84 ? -2.803 -0.921 12.344 1.00 96.06 84 VAL A C 1
ATOM 652 O O . VAL A 1 84 ? -2.483 -1.199 13.498 1.00 96.06 84 VAL A O 1
ATOM 655 N N . LEU A 1 85 ? -3.838 -0.124 12.071 1.00 97.31 85 LEU A N 1
ATOM 656 C CA . LEU A 1 85 ? -4.686 0.497 13.088 1.00 97.31 85 LEU A CA 1
ATOM 657 C C . LEU A 1 85 ? -5.916 -0.338 13.481 1.00 97.31 85 LEU A C 1
ATOM 659 O O . LEU A 1 85 ? -6.761 0.162 14.228 1.00 97.31 85 LEU A O 1
ATOM 663 N N . GLY A 1 86 ? -5.994 -1.596 13.032 1.00 96.94 86 GLY A N 1
ATOM 664 C CA . GLY A 1 86 ? -6.925 -2.608 13.537 1.00 96.94 86 GLY A CA 1
ATOM 665 C C . GLY A 1 86 ? -8.063 -3.010 12.599 1.00 96.94 86 GLY A C 1
ATOM 666 O O . GLY A 1 86 ? -8.846 -3.879 12.967 1.00 96.94 86 GLY A O 1
ATOM 667 N N . ALA A 1 87 ? -8.191 -2.420 11.409 1.00 98.25 87 ALA A N 1
ATOM 668 C CA . ALA A 1 87 ? -9.232 -2.823 10.464 1.00 98.25 87 ALA A CA 1
ATOM 669 C C . ALA A 1 87 ? -8.893 -4.133 9.732 1.00 98.25 87 ALA A C 1
ATOM 671 O O . ALA A 1 87 ? -7.742 -4.411 9.403 1.00 98.25 87 ALA A O 1
ATOM 672 N N . HIS A 1 88 ? -9.924 -4.896 9.380 1.00 98.38 88 HIS A N 1
ATOM 673 C CA . HIS A 1 88 ? -9.829 -5.974 8.402 1.00 98.38 88 HIS A CA 1
ATOM 674 C C . HIS A 1 88 ? -10.031 -5.388 7.006 1.00 98.38 88 HIS A C 1
ATOM 676 O O . HIS A 1 88 ? -11.150 -5.033 6.638 1.00 98.38 88 HIS A O 1
ATOM 682 N N . VAL A 1 89 ? -8.955 -5.251 6.235 1.00 98.00 89 VAL A N 1
ATOM 683 C CA . VAL A 1 89 ? -8.999 -4.556 4.944 1.00 98.00 89 VAL A CA 1
ATOM 684 C C . VAL A 1 89 ? -9.045 -5.548 3.787 1.00 98.00 89 VAL A C 1
ATOM 686 O O . VAL A 1 89 ? -8.212 -6.445 3.690 1.00 98.00 89 VAL A O 1
ATOM 689 N N . VAL A 1 90 ? -10.000 -5.351 2.882 1.00 98.00 90 VAL A N 1
ATOM 690 C CA . VAL A 1 90 ? -10.053 -5.992 1.568 1.00 98.00 90 VAL A CA 1
ATOM 691 C C . VAL A 1 90 ? -9.650 -4.954 0.529 1.00 98.00 90 VAL A C 1
ATOM 693 O O . VAL A 1 90 ? -10.339 -3.951 0.351 1.00 98.00 90 VAL A O 1
ATOM 696 N N . LEU A 1 91 ? -8.530 -5.199 -0.146 1.00 97.88 91 LEU A N 1
ATOM 697 C CA . LEU A 1 91 ? -8.031 -4.349 -1.222 1.00 97.88 91 LEU A CA 1
ATOM 698 C C . LEU A 1 91 ? -8.617 -4.801 -2.560 1.00 97.88 91 LEU A C 1
ATOM 700 O O . 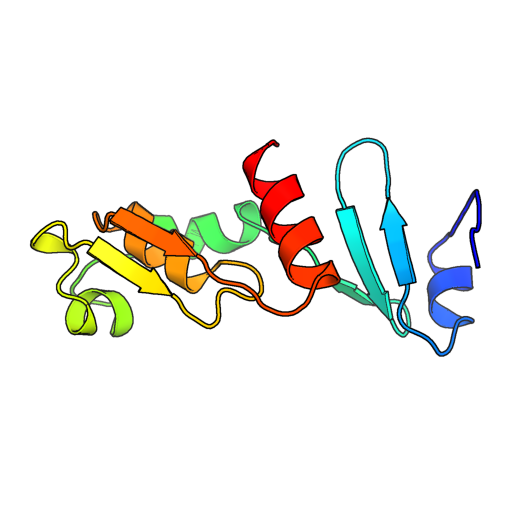LEU A 1 91 ? -8.535 -5.976 -2.918 1.00 97.88 91 LEU A O 1
ATOM 704 N N . VAL A 1 92 ? -9.180 -3.861 -3.314 1.00 98.12 92 VAL A N 1
ATOM 705 C CA . VAL A 1 92 ? -9.660 -4.074 -4.679 1.00 98.12 92 VAL A CA 1
ATOM 706 C C . VAL A 1 92 ? -8.914 -3.120 -5.601 1.00 98.12 92 VAL A C 1
ATOM 708 O O . VAL A 1 92 ? -8.931 -1.905 -5.414 1.00 98.12 92 VAL A O 1
ATOM 711 N N . GLU A 1 93 ? -8.270 -3.679 -6.622 1.00 97.88 93 GLU A N 1
ATOM 712 C CA . GLU A 1 93 ? -7.587 -2.921 -7.666 1.00 97.88 93 GLU A CA 1
ATOM 713 C C . GLU A 1 93 ? -8.041 -3.419 -9.034 1.00 97.88 93 GLU A C 1
ATOM 715 O O . GLU A 1 93 ? -8.025 -4.617 -9.317 1.00 97.88 93 GLU A O 1
ATOM 720 N N . ARG A 1 94 ? -8.450 -2.487 -9.895 1.00 98.06 94 ARG A N 1
ATOM 721 C CA . ARG A 1 94 ? -8.929 -2.801 -11.246 1.00 98.06 94 ARG A CA 1
ATOM 722 C C . ARG A 1 94 ? -7.792 -2.893 -12.258 1.00 98.06 94 ARG A C 1
ATOM 724 O O . ARG A 1 94 ? -7.938 -3.551 -13.284 1.00 98.06 94 ARG A O 1
ATOM 731 N N . HIS A 1 95 ? -6.701 -2.163 -12.033 1.00 96.69 95 HIS A N 1
ATOM 732 C CA . HIS A 1 95 ? -5.607 -2.060 -12.980 1.00 96.69 95 HIS A CA 1
ATOM 733 C C . HIS A 1 95 ? -4.676 -3.267 -12.814 1.00 96.69 95 HIS A C 1
ATOM 735 O O . HIS A 1 95 ? -4.012 -3.380 -11.782 1.00 96.69 95 HIS A O 1
ATOM 741 N N . PRO A 1 96 ? -4.544 -4.141 -13.829 1.00 95.81 96 PRO A N 1
ATOM 742 C CA . PRO A 1 96 ? -3.856 -5.424 -13.678 1.00 95.81 96 PRO A CA 1
ATOM 743 C C . PRO A 1 96 ? -2.388 -5.273 -13.267 1.00 95.81 96 PRO A C 1
ATOM 745 O O . PRO A 1 96 ? -1.873 -6.088 -12.512 1.00 95.81 96 PRO A O 1
ATOM 748 N N . VAL A 1 97 ? -1.719 -4.201 -13.707 1.00 94.88 97 VAL A N 1
ATOM 749 C CA . VAL A 1 97 ? -0.328 -3.931 -13.309 1.00 94.88 97 VAL A CA 1
ATOM 750 C C . VAL A 1 97 ? -0.227 -3.533 -11.837 1.00 94.88 97 VAL A C 1
ATOM 752 O O . VAL A 1 97 ? 0.649 -4.032 -11.148 1.00 94.88 97 VAL A O 1
ATOM 755 N N . LEU A 1 98 ? -1.122 -2.675 -11.332 1.00 95.56 98 LEU A N 1
ATOM 756 C CA . LEU A 1 98 ? -1.082 -2.264 -9.924 1.00 95.56 98 LEU A CA 1
ATOM 757 C C . LEU A 1 98 ? -1.471 -3.433 -9.019 1.00 95.56 98 LEU A C 1
ATOM 759 O O . LEU A 1 98 ? -0.824 -3.660 -8.005 1.00 95.56 98 LEU A O 1
ATOM 763 N N . PHE A 1 99 ? -2.454 -4.230 -9.445 1.00 95.94 99 PHE A N 1
ATOM 764 C CA . PHE A 1 99 ? -2.812 -5.480 -8.787 1.00 95.94 99 PHE A CA 1
ATOM 765 C C . PHE A 1 99 ? -1.615 -6.437 -8.689 1.00 95.94 99 PHE A C 1
ATOM 767 O O . PHE A 1 99 ? -1.366 -6.991 -7.621 1.00 95.94 99 PHE A O 1
ATOM 774 N N . ALA A 1 100 ? -0.845 -6.605 -9.770 1.00 94.75 100 ALA A N 1
ATOM 775 C CA . ALA A 1 100 ? 0.344 -7.454 -9.763 1.00 94.75 100 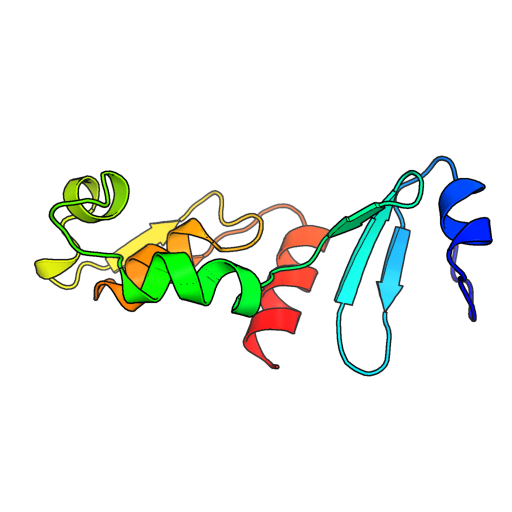ALA A CA 1
ATOM 776 C C . ALA A 1 100 ? 1.420 -6.924 -8.801 1.00 94.75 100 ALA A C 1
ATOM 778 O O . ALA A 1 100 ? 1.941 -7.698 -8.007 1.00 94.75 100 ALA A O 1
ATOM 779 N N . LEU A 1 101 ? 1.697 -5.613 -8.821 1.00 95.25 101 LEU A N 1
ATOM 780 C CA . LEU A 1 101 ? 2.637 -4.973 -7.890 1.00 95.25 101 LEU A CA 1
ATOM 781 C C . LEU A 1 101 ? 2.225 -5.175 -6.428 1.00 95.25 101 LEU A C 1
ATOM 783 O O . LEU A 1 101 ? 3.048 -5.520 -5.588 1.00 95.25 101 LEU A O 1
ATOM 787 N N . LEU A 1 102 ? 0.945 -4.960 -6.128 1.00 94.38 102 LEU A N 1
ATOM 788 C CA . LEU A 1 102 ? 0.393 -5.113 -4.787 1.00 94.38 102 LEU A CA 1
ATOM 789 C C . LEU A 1 102 ? 0.445 -6.571 -4.309 1.00 94.38 102 LEU A C 1
ATOM 791 O O . LEU A 1 102 ? 0.743 -6.825 -3.146 1.00 94.38 102 LEU A O 1
ATOM 795 N N . THR A 1 103 ? 0.168 -7.518 -5.209 1.00 92.94 103 THR A N 1
ATOM 796 C CA . THR A 1 103 ? 0.217 -8.960 -4.921 1.00 92.94 103 THR A CA 1
ATOM 797 C C . THR A 1 103 ? 1.644 -9.425 -4.641 1.00 92.94 103 THR A C 1
ATOM 799 O O . THR A 1 103 ? 1.862 -10.160 -3.683 1.00 92.94 103 THR A O 1
ATOM 802 N N . ASP A 1 104 ? 2.611 -8.969 -5.441 1.00 91.56 104 ASP A N 1
ATOM 803 C CA . ASP A 1 104 ? 4.036 -9.259 -5.255 1.00 91.56 104 ASP A CA 1
ATOM 804 C C . ASP A 1 104 ? 4.519 -8.785 -3.877 1.00 91.56 104 ASP A C 1
ATOM 806 O O . ASP A 1 104 ? 5.031 -9.568 -3.084 1.00 91.56 104 ASP A O 1
ATOM 810 N N . ALA A 1 105 ? 4.206 -7.538 -3.519 1.00 87.44 105 ALA A N 1
ATOM 811 C CA . ALA A 1 105 ? 4.588 -6.955 -2.236 1.00 87.44 105 ALA A CA 1
ATOM 812 C C . ALA A 1 105 ? 3.870 -7.554 -1.009 1.00 87.44 105 ALA A C 1
ATOM 814 O O . ALA A 1 105 ? 4.249 -7.251 0.120 1.00 87.44 105 ALA A O 1
ATOM 815 N N . HIS A 1 106 ? 2.814 -8.352 -1.196 1.00 78.38 106 HIS A N 1
ATOM 816 C CA . HIS A 1 106 ? 2.179 -9.110 -0.112 1.00 78.38 106 HIS A CA 1
ATOM 817 C C . HIS A 1 106 ? 2.921 -10.428 0.178 1.00 78.38 106 HIS A C 1
ATOM 819 O O . HIS A 1 106 ? 2.743 -11.013 1.245 1.00 78.38 106 HIS A O 1
ATOM 825 N N . HIS A 1 107 ? 3.709 -10.934 -0.776 1.00 69.62 107 HIS A N 1
ATOM 826 C CA . HIS A 1 107 ? 4.395 -12.226 -0.679 1.00 69.62 107 HIS A CA 1
ATOM 827 C C . HIS A 1 107 ? 5.858 -12.114 -0.215 1.00 69.62 107 HIS A C 1
ATOM 829 O O . HIS A 1 107 ? 6.461 -13.147 0.086 1.00 69.62 107 HIS A O 1
ATOM 835 N N . THR A 1 108 ? 6.390 -10.892 -0.131 1.00 56.19 108 THR A N 1
ATOM 836 C CA . THR A 1 108 ? 7.790 -10.567 0.191 1.00 56.19 108 THR A CA 1
ATOM 837 C C . THR A 1 108 ? 7.885 -9.823 1.519 1.00 56.19 108 THR A C 1
ATOM 839 O O . THR A 1 108 ? 8.738 -10.210 2.350 1.00 56.19 108 THR A O 1
#

Radius of gyration: 16.33 Å; chains: 1; bounding box: 34×24×42 Å

pLDDT: mean 90.43, std 9.49, range [56.19, 98.62]

Foldseek 3Di:
DDDPDDDLVNLQVDQDWDFDDDPQATWIGHNSDIDFLDVPVCVVVLVVDECVPDPLLVVVVLVVQEEEEAQDCQRNSSVVSSVSSRHNYDYHHDDVSSVVRNVSVVVD

Organism: NCBI:txid1538159

InterPro domains:
  IPR007536 Ribosomal RNA small subunit methyltransferase J [PF04445] (11-105)
  IPR007536 Ribosomal RNA small subunit methyltransferase J [PTHR36112] (13-105)
  IPR029063 S-adenosyl-L-methionine-dependent methyltransferase superfamily [G3DSA:3.40.50.150] (38-108)
  IPR029063 S-adenosyl-L-methionine-dependent methyltransferase superfamily [SSF53335] (13-105)

Sequence (108 aa):
HYVETINTKQLKEHDGLLLVVNEEVLSLAANGMRMQPDWVVQLARLKRANHKNELLARACQTERQPVVIDATAGLGHDGLLLAVLGAHVVLVERHPVLFALLTDAHHT

Secondary structure (DSSP, 8-state):
---S---HHHHHH--S-EEEE-SS-EEEEETTEEE---HHHHHHHHHH--TTT-HHHHHHTGGG--EEEETT-TTSHHHHHHHHTT-EEEE---SHHHHHHHHHHHH-